Protein AF-A0A529N7K0-F1 (afdb_monomer_lite)

Foldseek 3Di:
DQLQVLLDDPGDPPVDCDPSSVVSCVVDQQLSSLVSSLVVVLVVLCPDPCCVPCVVVSNVVSVVSSVVSVVVSPPDPPDPDPDDD

Sequence (85 aa):
KYLQAACGVGVVQDGRIGPATLAAVRAKPAGVVIDTLCDARLAFLRRLPTWPTFGRGWSSRVVSVRIQAMMMAEPVFVQPVPTST

Secondary structure (DSSP, 8-state):
-HHHHHT-TTS--SS---HHHHHHHHTS-HHHHHHHHHHHHHHHHHTSTTHHHHHHHHHHHHHHHHHHHHHHHS----PPPP---

Structure (mmCIF, N/CA/C/O backbone):
data_AF-A0A529N7K0-F1
#
_entry.id   AF-A0A529N7K0-F1
#
loop_
_atom_site.group_PDB
_atom_site.id
_atom_site.type_symbol
_atom_site.label_atom_id
_atom_site.label_alt_id
_atom_site.label_comp_id
_atom_site.label_asym_id
_atom_site.label_entity_id
_atom_site.label_seq_id
_atom_site.pdbx_PDB_ins_code
_atom_site.Cartn_x
_atom_site.Cartn_y
_atom_site.Cartn_z
_atom_site.occupancy
_atom_site.B_iso_or_equiv
_atom_site.auth_seq_id
_atom_site.auth_comp_id
_atom_site.auth_asym_id
_atom_site.auth_atom_id
_atom_site.pdbx_PDB_model_num
ATOM 1 N N . LYS A 1 1 ? -3.537 -9.172 -4.652 1.00 87.94 1 LYS A N 1
ATOM 2 C CA . LYS A 1 1 ? -3.978 -8.381 -5.829 1.00 87.94 1 LYS A CA 1
ATOM 3 C C . LYS A 1 1 ? -3.551 -6.909 -5.780 1.00 87.94 1 LYS A C 1
ATOM 5 O O . LYS A 1 1 ? -3.280 -6.355 -6.830 1.00 87.94 1 LYS A O 1
ATOM 10 N N . TYR A 1 2 ? -3.402 -6.285 -4.603 1.00 91.00 2 TYR A N 1
ATOM 11 C CA . TYR A 1 2 ? -3.001 -4.871 -4.492 1.00 91.00 2 TYR A CA 1
ATOM 12 C C . TYR A 1 2 ? -1.689 -4.487 -5.204 1.00 91.00 2 TYR A C 1
ATOM 14 O O . TYR A 1 2 ? -1.622 -3.408 -5.774 1.00 91.00 2 TYR A O 1
ATOM 22 N N . LEU A 1 3 ? -0.677 -5.366 -5.240 1.00 92.62 3 LEU A N 1
ATOM 23 C CA . LEU A 1 3 ? 0.552 -5.113 -6.009 1.00 92.62 3 LEU A CA 1
ATOM 24 C C . LEU A 1 3 ? 0.266 -4.964 -7.512 1.00 92.62 3 LEU A C 1
ATOM 26 O O . LEU A 1 3 ? 0.664 -3.981 -8.118 1.00 92.62 3 LEU A O 1
ATOM 30 N N . GLN A 1 4 ? -0.483 -5.906 -8.091 1.00 94.44 4 GLN A N 1
ATOM 31 C CA . GLN A 1 4 ? -0.905 -5.852 -9.495 1.00 94.44 4 GLN A CA 1
ATOM 32 C C . GLN A 1 4 ? -1.784 -4.622 -9.766 1.00 94.44 4 GLN A C 1
ATOM 34 O O . GLN A 1 4 ? -1.620 -3.970 -10.789 1.00 94.44 4 GLN A O 1
ATOM 39 N N . ALA A 1 5 ? -2.651 -4.244 -8.820 1.00 92.00 5 ALA A N 1
ATOM 40 C CA . ALA A 1 5 ? -3.428 -3.009 -8.909 1.00 92.00 5 ALA A CA 1
ATOM 41 C C . ALA A 1 5 ? -2.534 -1.756 -8.951 1.00 92.00 5 ALA A C 1
ATOM 43 O O . ALA A 1 5 ? -2.776 -0.857 -9.754 1.00 92.00 5 ALA A O 1
ATOM 44 N N . ALA A 1 6 ? -1.463 -1.715 -8.149 1.00 92.06 6 ALA A N 1
ATOM 45 C CA . ALA A 1 6 ? -0.494 -0.617 -8.162 1.00 92.06 6 ALA A CA 1
ATOM 46 C C . ALA A 1 6 ? 0.270 -0.515 -9.499 1.00 92.06 6 ALA A C 1
ATOM 48 O O . ALA A 1 6 ? 0.733 0.565 -9.877 1.00 92.06 6 ALA A O 1
ATOM 49 N N . CYS A 1 7 ? 0.355 -1.603 -10.271 1.00 88.62 7 CYS A N 1
ATOM 50 C CA . CYS A 1 7 ? 0.952 -1.599 -11.606 1.00 88.62 7 CYS A CA 1
ATOM 51 C C . CYS A 1 7 ? 0.076 -0.919 -12.682 1.00 88.62 7 CYS A C 1
ATOM 53 O O . CYS A 1 7 ? 0.608 -0.512 -13.710 1.00 88.62 7 CYS A O 1
ATOM 55 N N . GLY A 1 8 ? -1.216 -0.674 -12.434 1.00 82.19 8 GLY A N 1
ATOM 56 C CA . GLY A 1 8 ? -2.097 0.105 -13.318 1.00 82.19 8 GLY A CA 1
ATOM 57 C C . GLY A 1 8 ? -3.071 -0.720 -14.171 1.00 82.19 8 GLY A C 1
ATOM 58 O O . GLY A 1 8 ? -3.161 -1.939 -14.051 1.00 82.19 8 GLY A O 1
ATOM 59 N N . VAL A 1 9 ? -3.825 -0.021 -15.028 1.00 73.94 9 VAL A N 1
ATOM 60 C CA . VAL A 1 9 ? -5.067 -0.499 -15.679 1.00 73.94 9 VAL A CA 1
ATOM 61 C C . VAL A 1 9 ? -4.863 -1.682 -16.645 1.00 73.94 9 VAL A C 1
ATOM 63 O O . VAL A 1 9 ? -5.802 -2.424 -16.901 1.00 73.94 9 VAL A O 1
ATOM 66 N N . GLY A 1 10 ? -3.641 -1.922 -17.128 1.00 78.75 10 GLY A N 1
ATOM 67 C CA . GLY A 1 10 ? -3.329 -3.034 -18.038 1.00 78.75 10 GLY A CA 1
ATOM 68 C C . GLY A 1 10 ? -2.875 -4.335 -17.365 1.00 78.75 10 GLY A C 1
ATOM 69 O O . GLY A 1 10 ? -2.627 -5.316 -18.061 1.00 78.75 10 GLY A O 1
ATOM 70 N N . VAL A 1 11 ? -2.726 -4.366 -16.035 1.00 87.69 11 VAL A N 1
ATOM 71 C CA . VAL A 1 11 ? -2.209 -5.549 -15.328 1.00 87.69 11 VAL A CA 1
ATOM 72 C C . VAL A 1 11 ? -3.351 -6.377 -14.757 1.00 87.69 11 VAL A C 1
ATOM 74 O O . VAL A 1 11 ? -4.121 -5.918 -13.913 1.00 87.69 11 VAL A O 1
ATOM 77 N N . VAL A 1 12 ? -3.429 -7.636 -15.189 1.00 92.50 12 VAL A N 1
ATOM 78 C CA . VAL A 1 12 ? -4.421 -8.590 -14.689 1.00 92.50 12 VAL A CA 1
ATOM 79 C C . VAL A 1 12 ? -4.204 -8.828 -13.192 1.00 92.50 12 VAL A C 1
ATOM 81 O O . VAL A 1 12 ? -3.127 -9.224 -12.750 1.00 92.50 12 VAL A O 1
ATOM 84 N N . GLN A 1 13 ? -5.253 -8.605 -12.400 1.00 94.25 13 GLN A N 1
ATOM 85 C CA . GLN A 1 13 ? -5.243 -8.805 -10.950 1.00 94.25 13 GLN A CA 1
ATOM 86 C C . GLN A 1 13 ? -5.696 -10.222 -10.574 1.00 94.25 13 GLN A C 1
ATOM 88 O O . GLN A 1 13 ? -6.707 -10.427 -9.890 1.00 94.25 13 GLN A O 1
ATOM 93 N N . ASP A 1 14 ? -4.959 -11.223 -11.034 1.00 94.31 14 ASP A N 1
ATOM 94 C CA . ASP A 1 14 ? -5.253 -12.637 -10.778 1.00 94.31 14 ASP A CA 1
ATOM 95 C C . ASP A 1 14 ? -4.665 -13.154 -9.451 1.00 94.31 14 ASP A C 1
ATOM 97 O O . ASP A 1 14 ? -5.052 -14.219 -8.977 1.00 94.31 14 ASP A O 1
ATOM 101 N N . GLY A 1 15 ? -3.784 -12.383 -8.805 1.00 93.75 15 GLY A N 1
ATOM 102 C CA . GLY A 1 15 ? -3.068 -12.776 -7.590 1.00 93.75 15 GLY A CA 1
ATOM 103 C C . GLY A 1 15 ? -1.832 -13.646 -7.831 1.00 93.75 15 GLY A C 1
ATOM 104 O O . GLY A 1 15 ? -1.158 -13.982 -6.858 1.00 93.75 15 GLY A O 1
ATOM 105 N N . ARG A 1 16 ? -1.506 -13.980 -9.084 1.00 94.44 16 ARG A N 1
ATOM 106 C CA . ARG A 1 16 ? -0.324 -14.761 -9.458 1.00 94.44 16 ARG A CA 1
ATOM 107 C C . ARG A 1 16 ? 0.821 -13.830 -9.842 1.00 94.44 16 ARG A C 1
ATOM 109 O O . ARG A 1 16 ? 0.748 -13.082 -10.812 1.00 94.44 16 ARG A O 1
ATOM 116 N N . ILE A 1 17 ? 1.920 -13.897 -9.098 1.00 94.25 17 ILE A N 1
ATOM 117 C CA . ILE A 1 17 ? 3.106 -13.083 -9.382 1.00 94.25 17 ILE A CA 1
ATOM 118 C C . ILE A 1 17 ? 3.962 -13.788 -10.440 1.00 94.25 17 ILE A C 1
ATOM 120 O O . ILE A 1 17 ? 4.900 -14.509 -10.121 1.00 94.25 17 ILE A O 1
ATOM 124 N N . GLY A 1 18 ? 3.588 -13.611 -11.707 1.00 93.81 18 GLY A N 1
ATOM 125 C CA . GLY A 1 18 ? 4.327 -14.125 -12.864 1.00 93.81 18 GLY A CA 1
ATOM 126 C C . GLY A 1 18 ? 5.226 -13.077 -13.539 1.00 93.81 18 GLY A C 1
ATOM 127 O O . GLY A 1 18 ? 5.236 -11.910 -13.129 1.00 93.81 18 GLY A O 1
ATOM 128 N N . PRO A 1 19 ? 5.929 -13.452 -14.628 1.00 94.44 19 PRO A N 1
ATOM 129 C CA . PRO A 1 19 ? 6.824 -12.557 -15.369 1.00 94.44 19 PRO A CA 1
ATOM 130 C C . PRO A 1 19 ? 6.171 -11.237 -15.794 1.00 94.44 19 PRO A C 1
ATOM 132 O O . PRO A 1 19 ? 6.783 -10.182 -15.665 1.00 94.44 19 PRO A O 1
ATOM 135 N N . ALA A 1 20 ? 4.900 -11.271 -16.210 1.00 91.88 20 ALA A N 1
ATOM 136 C CA . ALA A 1 20 ? 4.147 -10.073 -16.578 1.00 91.88 20 ALA A CA 1
ATOM 137 C C . ALA A 1 20 ? 3.973 -9.093 -15.402 1.00 91.88 20 ALA A C 1
ATOM 139 O O . ALA A 1 20 ? 4.127 -7.886 -15.572 1.00 91.88 20 ALA A O 1
ATOM 140 N N . THR A 1 21 ? 3.706 -9.602 -14.191 1.00 94.56 21 THR A N 1
ATOM 141 C CA . THR A 1 21 ? 3.604 -8.750 -12.994 1.00 94.56 21 THR A CA 1
ATOM 142 C C . THR A 1 21 ? 4.967 -8.154 -12.646 1.00 94.56 21 THR A C 1
ATOM 144 O O . THR A 1 21 ? 5.055 -6.964 -12.364 1.00 94.56 21 THR A O 1
ATOM 147 N N . LEU A 1 22 ? 6.042 -8.945 -12.718 1.00 94.25 22 LEU A N 1
ATOM 148 C CA . LEU A 1 22 ? 7.399 -8.458 -12.448 1.00 94.25 22 LEU A CA 1
ATOM 149 C C . LEU A 1 22 ? 7.838 -7.382 -13.448 1.00 94.25 22 LEU A C 1
ATOM 151 O O . LEU A 1 22 ? 8.405 -6.370 -13.039 1.00 94.25 22 LEU A O 1
ATOM 155 N N . ALA A 1 23 ? 7.545 -7.570 -14.737 1.00 93.56 23 ALA A N 1
ATOM 156 C CA . ALA A 1 23 ? 7.813 -6.574 -15.769 1.00 93.56 23 ALA A CA 1
ATOM 157 C C . ALA A 1 23 ? 7.055 -5.266 -15.491 1.00 93.56 23 ALA A C 1
ATOM 159 O O . ALA A 1 23 ? 7.653 -4.192 -15.509 1.00 93.56 23 ALA A O 1
ATOM 160 N N . ALA A 1 24 ? 5.767 -5.355 -15.149 1.00 93.62 24 ALA A N 1
ATOM 161 C CA . ALA A 1 24 ? 4.954 -4.180 -14.856 1.00 93.62 24 ALA A CA 1
ATOM 162 C C . ALA A 1 24 ? 5.390 -3.438 -13.580 1.00 93.62 24 ALA A C 1
ATOM 164 O O . ALA A 1 24 ? 5.340 -2.210 -13.544 1.00 93.62 24 ALA A O 1
ATOM 165 N N . VAL A 1 25 ? 5.852 -4.156 -12.548 1.00 93.94 25 VAL A N 1
ATOM 166 C CA . VAL A 1 25 ? 6.430 -3.539 -11.341 1.00 93.94 25 VAL A CA 1
ATOM 167 C C . VAL A 1 25 ? 7.729 -2.807 -11.679 1.00 93.94 25 VAL A C 1
ATOM 169 O O . VAL A 1 25 ? 7.900 -1.664 -11.267 1.00 93.94 25 VAL A O 1
ATOM 172 N N . ARG A 1 26 ? 8.628 -3.431 -12.454 1.00 92.44 26 ARG A N 1
ATOM 173 C CA . ARG A 1 26 ? 9.922 -2.835 -12.843 1.00 92.44 26 ARG A CA 1
ATOM 174 C C . ARG A 1 26 ? 9.781 -1.607 -13.740 1.00 92.44 26 ARG A C 1
ATOM 176 O O . ARG A 1 26 ? 10.653 -0.749 -13.723 1.00 92.44 26 ARG A O 1
ATOM 183 N N . ALA A 1 27 ? 8.695 -1.513 -14.502 1.00 92.94 27 ALA A N 1
ATOM 184 C CA . ALA A 1 27 ? 8.408 -0.365 -15.357 1.00 92.94 27 ALA A CA 1
ATOM 185 C C . ALA A 1 27 ? 7.952 0.888 -14.582 1.00 92.94 27 ALA A C 1
ATOM 187 O O . ALA A 1 27 ? 7.718 1.929 -15.195 1.00 92.94 27 ALA A O 1
ATOM 188 N N . LYS A 1 28 ? 7.793 0.809 -13.253 1.00 90.94 28 LYS A N 1
ATOM 189 C CA . LYS A 1 28 ? 7.363 1.932 -12.414 1.00 90.94 28 LYS A CA 1
ATOM 190 C C . LYS A 1 28 ? 8.452 2.374 -11.438 1.00 90.94 28 LYS A C 1
ATOM 192 O O . LYS A 1 28 ? 9.183 1.527 -10.926 1.00 90.94 28 LYS A O 1
ATOM 197 N N . PRO A 1 29 ? 8.508 3.674 -11.087 1.00 92.50 29 PRO A N 1
ATOM 198 C CA . PRO A 1 29 ? 9.336 4.131 -9.979 1.00 92.50 29 PRO A CA 1
ATOM 199 C C . PRO A 1 29 ? 8.956 3.396 -8.689 1.00 92.50 29 PRO A C 1
ATOM 201 O O . PRO A 1 29 ? 7.779 3.359 -8.315 1.00 92.50 29 PRO A O 1
ATOM 204 N N . ALA A 1 30 ? 9.950 2.836 -7.998 1.00 92.94 30 ALA A N 1
ATOM 205 C CA . ALA A 1 30 ? 9.731 2.032 -6.798 1.00 92.94 30 ALA A CA 1
ATOM 206 C C . ALA A 1 30 ? 8.937 2.798 -5.726 1.00 92.94 30 ALA A C 1
ATOM 208 O O . ALA A 1 30 ? 7.973 2.258 -5.185 1.00 92.94 30 ALA A O 1
ATOM 209 N N . GLY A 1 31 ? 9.261 4.078 -5.502 1.00 93.94 31 GLY A N 1
ATOM 210 C CA . GLY A 1 31 ? 8.539 4.933 -4.554 1.00 93.94 31 GLY A CA 1
ATOM 211 C C . GLY A 1 31 ? 7.038 5.040 -4.847 1.00 93.94 31 GLY A C 1
ATOM 212 O O . GLY A 1 31 ? 6.221 4.862 -3.949 1.00 93.94 31 GLY A O 1
ATOM 213 N N . VAL A 1 32 ? 6.653 5.191 -6.120 1.00 93.75 32 VAL A N 1
ATOM 214 C CA . VAL A 1 32 ? 5.237 5.256 -6.530 1.00 93.75 32 VAL A CA 1
ATOM 215 C C . VAL A 1 32 ? 4.509 3.947 -6.215 1.00 93.75 32 VAL A C 1
ATOM 217 O O . VAL A 1 32 ? 3.371 3.964 -5.740 1.00 93.75 32 VAL A O 1
ATOM 220 N N . VAL A 1 33 ? 5.154 2.802 -6.457 1.00 95.00 33 VAL A N 1
ATOM 221 C CA . VAL A 1 33 ? 4.580 1.483 -6.141 1.00 95.00 33 VAL A CA 1
ATOM 222 C C . VAL A 1 33 ? 4.424 1.308 -4.627 1.00 95.00 33 VAL A C 1
ATOM 224 O O . VAL A 1 33 ? 3.372 0.848 -4.176 1.00 95.00 33 VAL A O 1
ATOM 227 N N . ILE A 1 34 ? 5.436 1.702 -3.848 1.00 95.94 34 ILE A N 1
ATOM 228 C CA . ILE A 1 34 ? 5.437 1.633 -2.380 1.00 95.94 34 ILE A CA 1
ATOM 229 C C . ILE A 1 34 ? 4.306 2.481 -1.794 1.00 95.94 34 ILE A C 1
ATOM 231 O O . ILE A 1 34 ? 3.521 1.971 -0.985 1.00 95.94 34 ILE A O 1
ATOM 235 N N . ASP A 1 35 ? 4.192 3.741 -2.212 1.00 96.19 35 ASP A N 1
ATOM 236 C CA . ASP A 1 35 ? 3.164 4.656 -1.713 1.00 96.19 35 ASP A CA 1
ATOM 237 C C . ASP A 1 35 ? 1.765 4.141 -2.031 1.00 96.19 35 ASP A C 1
ATOM 239 O O . ASP A 1 35 ? 0.964 3.947 -1.110 1.00 96.19 35 ASP A O 1
ATOM 243 N N . THR A 1 36 ? 1.522 3.793 -3.300 1.00 95.75 36 THR A N 1
ATOM 244 C CA . THR A 1 36 ? 0.234 3.262 -3.770 1.00 95.75 36 THR A CA 1
ATOM 245 C C . THR A 1 36 ? -0.180 2.019 -2.980 1.00 95.75 36 THR A C 1
ATOM 247 O O . THR A 1 36 ? -1.335 1.886 -2.567 1.00 95.75 36 THR A O 1
ATOM 250 N N . LEU A 1 37 ? 0.759 1.098 -2.733 1.00 95.94 37 LEU A N 1
ATOM 251 C CA . LEU A 1 37 ? 0.481 -0.128 -1.990 1.00 95.94 37 LEU A CA 1
ATOM 252 C C . LEU A 1 37 ? 0.168 0.157 -0.515 1.00 95.94 37 LEU A C 1
ATOM 254 O O . LEU A 1 37 ? -0.764 -0.429 0.045 1.00 95.94 37 LEU A O 1
ATOM 258 N N . CYS A 1 38 ? 0.929 1.053 0.114 1.00 97.69 38 CYS A N 1
ATOM 259 C CA . CYS A 1 38 ? 0.720 1.438 1.506 1.00 97.69 38 CYS A CA 1
ATOM 260 C C . CYS A 1 38 ? -0.612 2.181 1.698 1.00 97.69 38 CYS A C 1
ATOM 262 O O . CYS A 1 38 ? -1.330 1.891 2.657 1.00 97.69 38 CYS A O 1
ATOM 264 N N . ASP A 1 39 ? -0.983 3.069 0.772 1.00 97.44 39 ASP A N 1
ATOM 265 C CA . ASP A 1 39 ? -2.264 3.783 0.805 1.00 97.44 39 ASP A CA 1
ATOM 266 C C . ASP A 1 39 ? -3.440 2.825 0.624 1.00 97.44 39 ASP A C 1
ATOM 268 O O . ASP A 1 39 ? -4.379 2.839 1.425 1.00 97.44 39 ASP A O 1
ATOM 272 N N . ALA A 1 40 ? -3.368 1.926 -0.363 1.00 96.44 40 ALA A N 1
ATOM 273 C CA . ALA A 1 40 ? -4.405 0.922 -0.581 1.00 96.44 40 ALA A CA 1
ATOM 274 C C . ALA A 1 40 ? -4.575 0.004 0.641 1.00 96.44 40 ALA A C 1
ATOM 276 O O . ALA A 1 40 ? -5.700 -0.298 1.051 1.00 96.44 40 ALA A O 1
ATOM 277 N N . ARG A 1 41 ? -3.463 -0.394 1.276 1.00 97.00 41 ARG A N 1
ATOM 278 C CA . ARG A 1 41 ? -3.481 -1.181 2.515 1.00 97.00 41 ARG A CA 1
ATOM 279 C C . ARG A 1 41 ? -4.161 -0.418 3.651 1.00 97.00 41 ARG A C 1
ATOM 281 O O . ARG A 1 41 ? -5.017 -0.986 4.327 1.00 97.00 41 ARG A O 1
ATOM 288 N N . LEU A 1 42 ? -3.811 0.849 3.865 1.00 97.81 42 LEU A N 1
ATOM 289 C CA . LEU A 1 42 ? -4.407 1.664 4.925 1.00 97.81 42 LEU A CA 1
ATOM 290 C C . LEU A 1 42 ? -5.899 1.924 4.676 1.00 97.81 42 LEU A C 1
ATOM 292 O O . LEU A 1 42 ? -6.698 1.842 5.608 1.00 97.81 42 LEU A O 1
ATOM 296 N N . ALA A 1 43 ? -6.285 2.177 3.425 1.00 97.62 43 ALA A N 1
ATOM 297 C CA . ALA A 1 43 ? 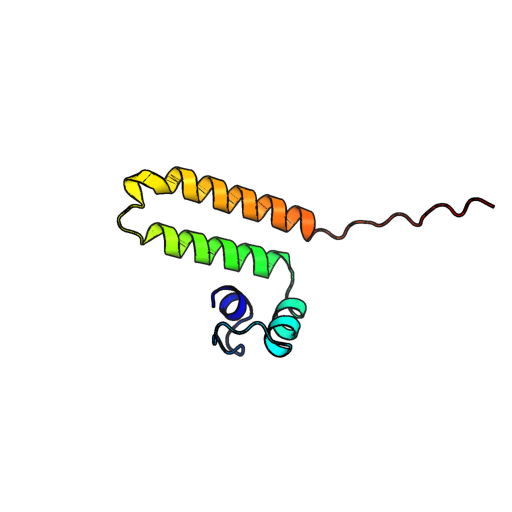-7.676 2.360 3.027 1.00 97.62 43 ALA A CA 1
ATOM 298 C C . ALA A 1 43 ? -8.519 1.100 3.277 1.00 97.62 43 ALA A C 1
ATOM 300 O O . ALA A 1 43 ? -9.643 1.210 3.763 1.00 97.62 43 ALA A O 1
ATOM 301 N N . PHE A 1 44 ? -7.975 -0.089 3.000 1.00 96.81 44 PHE A N 1
ATOM 302 C CA . PHE A 1 44 ? -8.624 -1.356 3.338 1.00 96.81 44 PHE A CA 1
ATOM 303 C C . PHE A 1 44 ? -8.791 -1.516 4.854 1.00 96.81 44 PHE A C 1
ATOM 305 O O . PHE A 1 44 ? -9.895 -1.777 5.327 1.00 96.81 44 PHE A O 1
ATOM 312 N N . LEU A 1 45 ? -7.719 -1.295 5.623 1.00 97.75 45 LEU A N 1
ATOM 313 C CA . LEU A 1 45 ? -7.741 -1.443 7.081 1.00 97.75 45 LEU A CA 1
ATOM 314 C C . LEU A 1 45 ? -8.758 -0.500 7.743 1.00 97.75 45 LEU A C 1
ATOM 316 O O . LEU A 1 45 ? -9.457 -0.918 8.663 1.00 97.75 45 LEU A O 1
ATOM 320 N N . ARG A 1 46 ? -8.893 0.735 7.241 1.00 98.00 46 ARG A N 1
ATOM 321 C CA . ARG A 1 46 ? -9.872 1.729 7.719 1.00 98.00 46 ARG A CA 1
ATOM 322 C C . ARG A 1 46 ? -11.332 1.300 7.570 1.00 98.00 46 ARG A C 1
ATOM 324 O O . ARG A 1 46 ? -12.176 1.820 8.288 1.00 98.00 46 ARG A O 1
ATOM 331 N N . ARG A 1 47 ? -11.636 0.376 6.654 1.00 98.00 47 ARG A N 1
ATOM 332 C CA . ARG A 1 47 ? -13.001 -0.129 6.419 1.00 98.00 47 ARG A CA 1
ATOM 333 C C . ARG A 1 47 ? -13.368 -1.312 7.316 1.00 98.00 47 ARG A C 1
ATOM 335 O O . ARG A 1 47 ? -14.508 -1.760 7.278 1.00 98.00 47 ARG A O 1
ATOM 342 N N . LEU A 1 48 ? -12.421 -1.844 8.090 1.00 98.06 48 LEU A N 1
ATOM 343 C CA . LEU A 1 48 ? -12.683 -2.985 8.963 1.00 98.06 48 LEU A CA 1
ATOM 344 C C . LEU A 1 48 ? -13.485 -2.550 10.203 1.00 98.06 48 LEU A C 1
ATOM 346 O O . LEU A 1 48 ? -13.141 -1.533 10.808 1.00 98.06 48 LEU A O 1
ATOM 350 N N . PRO A 1 49 ? -14.477 -3.341 10.662 1.00 98.19 49 PRO A N 1
ATOM 351 C CA . PRO A 1 49 ? -15.260 -3.028 11.866 1.00 98.19 49 PRO A CA 1
ATOM 352 C C . PRO A 1 49 ? -14.414 -2.851 13.133 1.00 98.19 49 PRO A C 1
ATOM 354 O O . PRO A 1 49 ? -14.790 -2.133 14.051 1.00 98.19 49 PRO A O 1
ATOM 357 N N . THR A 1 50 ? -13.242 -3.483 13.178 1.00 98.12 50 THR A N 1
ATOM 358 C CA . THR A 1 50 ? -12.307 -3.441 14.308 1.00 98.12 50 THR A CA 1
ATOM 359 C C . THR A 1 50 ? -11.334 -2.257 14.254 1.00 98.12 50 THR A C 1
ATOM 361 O O . THR A 1 50 ? -10.440 -2.145 15.098 1.00 98.12 50 THR A O 1
ATOM 364 N N . TRP A 1 51 ? -11.461 -1.373 13.259 1.00 98.06 51 TRP A N 1
ATOM 365 C CA . TRP A 1 51 ? -10.635 -0.173 13.137 1.00 98.06 51 TRP A CA 1
ATOM 366 C C . TRP 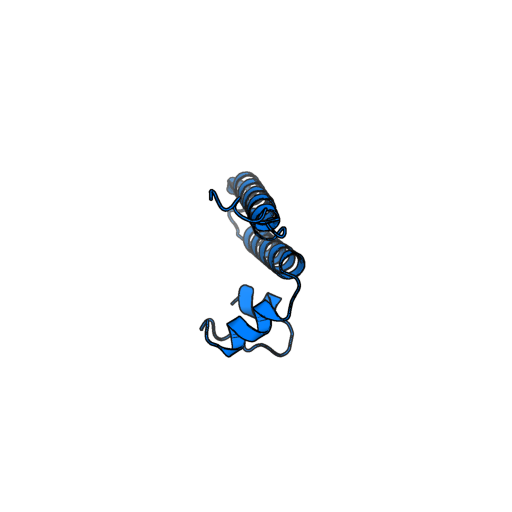A 1 51 ? -10.630 0.714 14.398 1.00 98.06 51 TRP A C 1
ATOM 368 O O . TRP A 1 51 ? -9.540 1.159 14.765 1.00 98.06 51 TRP A O 1
ATOM 378 N N . PRO A 1 52 ? -11.754 0.940 15.114 1.00 98.25 52 PRO A N 1
ATOM 379 C CA . PRO A 1 52 ? -11.744 1.750 16.335 1.00 98.25 52 PRO A CA 1
ATOM 380 C C . PRO A 1 52 ? -10.788 1.216 17.411 1.00 98.25 52 PRO A C 1
ATOM 382 O O . PRO A 1 52 ? -10.175 1.998 18.132 1.00 98.25 52 PRO A O 1
ATOM 385 N N . THR A 1 53 ? -10.610 -0.105 17.48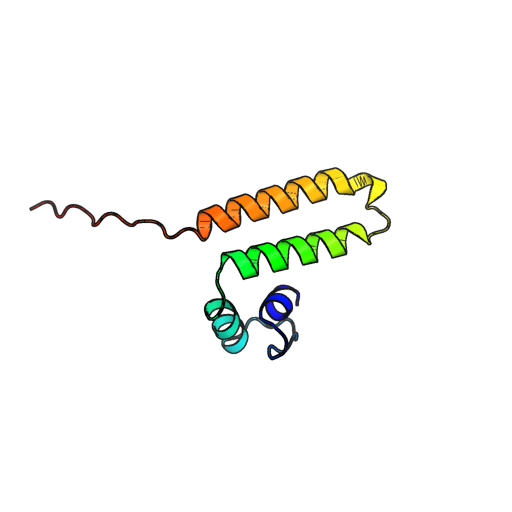2 1.00 98.38 53 THR A N 1
ATOM 386 C CA . THR A 1 53 ? -9.745 -0.761 18.472 1.00 98.38 53 THR A CA 1
ATOM 387 C C . THR A 1 53 ? -8.282 -0.805 18.024 1.00 98.38 53 THR A C 1
ATOM 389 O O . THR A 1 53 ? -7.385 -0.502 18.807 1.00 98.38 53 THR A O 1
ATOM 392 N N . PHE A 1 54 ? -8.011 -1.167 16.763 1.00 98.25 54 PHE A N 1
ATOM 393 C CA . PHE A 1 54 ? -6.642 -1.469 16.301 1.00 98.25 54 PHE A CA 1
ATOM 394 C C . PHE A 1 54 ? -6.048 -0.451 15.320 1.00 98.25 54 PHE A C 1
ATOM 396 O O . PHE A 1 54 ? -4.850 -0.505 15.019 1.00 98.25 54 PHE A O 1
ATOM 403 N N . GLY A 1 55 ? -6.843 0.498 14.827 1.00 98.19 55 GLY A N 1
ATOM 404 C CA . GLY A 1 55 ? -6.488 1.376 13.711 1.00 98.19 55 GLY A CA 1
ATOM 405 C C . GLY A 1 55 ? -5.248 2.231 13.952 1.00 98.19 55 GLY A C 1
ATOM 406 O O . GLY A 1 55 ? -4.437 2.415 13.042 1.00 98.19 55 GLY A O 1
ATOM 407 N N . ARG A 1 56 ? -5.024 2.682 15.193 1.00 98.38 56 ARG A N 1
ATOM 408 C CA . ARG A 1 56 ? -3.801 3.411 15.574 1.00 98.38 56 ARG A CA 1
ATOM 409 C C . ARG A 1 56 ? -2.553 2.543 15.389 1.00 98.38 56 ARG A C 1
ATOM 411 O O . ARG A 1 56 ? -1.596 2.961 14.739 1.00 98.38 56 ARG A O 1
ATOM 418 N N . GLY A 1 57 ? -2.587 1.316 15.909 1.00 98.38 57 GLY A N 1
ATOM 419 C CA . GLY A 1 57 ? -1.477 0.371 15.802 1.00 98.38 57 GLY A CA 1
ATOM 420 C C . GLY A 1 57 ? -1.241 -0.101 14.368 1.00 98.38 57 GLY A C 1
ATOM 421 O O . GLY A 1 57 ? -0.101 -0.321 13.964 1.00 98.38 57 GLY A O 1
ATOM 422 N N . TRP A 1 58 ? -2.294 -0.260 13.574 1.00 98.50 58 TRP A N 1
ATOM 423 C CA . TRP A 1 58 ? -2.154 -0.591 12.159 1.00 98.50 58 TRP A CA 1
ATOM 424 C C . TRP A 1 58 ? -1.590 0.572 11.339 1.00 98.50 58 TRP A C 1
ATOM 426 O O . TRP A 1 58 ? -0.685 0.348 10.540 1.00 98.50 58 TRP A O 1
ATOM 436 N N . SER A 1 59 ? -2.049 1.804 11.578 1.00 98.31 59 SER A N 1
ATOM 437 C CA . SER A 1 59 ? -1.541 3.002 10.891 1.00 98.31 59 SER A CA 1
ATOM 438 C C . SER A 1 59 ? -0.040 3.181 11.113 1.00 98.31 59 SER A C 1
ATOM 440 O O . SER A 1 59 ? 0.706 3.342 10.152 1.00 98.31 59 SER A O 1
ATOM 442 N N . SER A 1 60 ? 0.412 3.074 12.368 1.00 98.56 60 SER A N 1
ATOM 443 C CA . SER A 1 60 ? 1.834 3.176 12.716 1.00 98.56 60 SER A CA 1
ATOM 444 C C . SER A 1 60 ? 2.682 2.120 11.993 1.00 98.56 60 SER A C 1
ATOM 446 O O . SER A 1 60 ? 3.720 2.448 11.420 1.00 98.56 60 SER A O 1
ATOM 448 N N . ARG A 1 61 ? 2.205 0.868 11.921 1.00 98.50 61 ARG A N 1
ATOM 449 C CA . ARG A 1 61 ? 2.908 -0.200 11.191 1.00 98.50 61 ARG A CA 1
ATOM 450 C C . ARG A 1 61 ? 2.967 0.050 9.685 1.00 98.50 61 ARG A C 1
ATOM 452 O O . ARG A 1 61 ? 4.000 -0.215 9.083 1.00 98.50 61 ARG A O 1
ATOM 459 N N . VAL A 1 62 ? 1.901 0.566 9.066 1.00 98.25 62 VAL A N 1
ATOM 460 C CA . VAL A 1 62 ? 1.925 0.900 7.628 1.00 98.25 62 VAL A CA 1
ATOM 461 C C . VAL A 1 62 ? 2.913 2.034 7.346 1.00 98.25 62 VAL A C 1
ATOM 463 O O . VAL A 1 62 ? 3.667 1.940 6.382 1.00 98.25 62 VAL A O 1
ATOM 466 N N . VAL A 1 63 ? 2.966 3.059 8.203 1.00 98.25 63 VAL A N 1
ATOM 467 C CA . VAL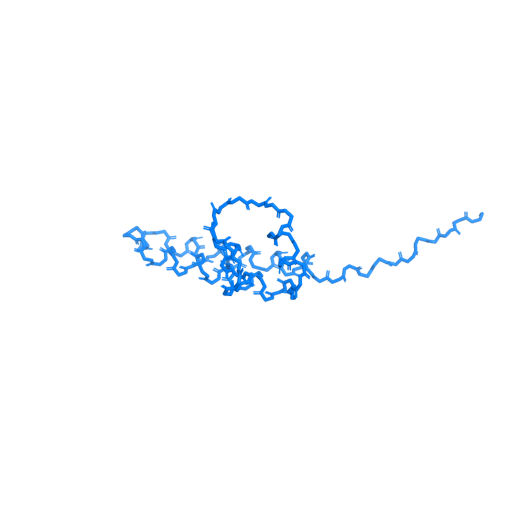 A 1 63 ? 3.950 4.149 8.081 1.00 98.25 63 VAL A CA 1
ATOM 468 C C . VAL A 1 63 ? 5.377 3.622 8.228 1.00 98.25 63 VAL A C 1
ATOM 470 O O . VAL A 1 63 ? 6.226 3.938 7.400 1.00 98.25 63 VAL A O 1
ATOM 473 N N . SER A 1 64 ? 5.637 2.770 9.223 1.00 98.12 64 SER A N 1
ATOM 474 C CA . SER A 1 64 ? 6.952 2.141 9.403 1.00 98.12 64 SER A CA 1
ATOM 475 C C . SER A 1 64 ? 7.376 1.344 8.164 1.00 98.12 64 SER A C 1
ATOM 477 O O . SER A 1 64 ? 8.488 1.531 7.675 1.00 98.12 64 SER A O 1
ATOM 479 N N . VAL A 1 65 ? 6.477 0.531 7.596 1.00 98.00 65 VAL A N 1
ATOM 480 C CA . VAL A 1 65 ? 6.745 -0.217 6.356 1.00 98.00 65 VAL A CA 1
ATOM 481 C C . VAL A 1 65 ? 7.042 0.718 5.187 1.00 98.00 65 VAL A C 1
ATOM 483 O O . VAL A 1 65 ? 7.984 0.456 4.446 1.00 98.00 65 VAL A O 1
ATOM 486 N N . ARG A 1 66 ? 6.281 1.809 5.027 1.00 97.88 66 ARG A N 1
ATOM 487 C CA . ARG A 1 66 ? 6.530 2.800 3.971 1.00 97.88 66 ARG A CA 1
ATOM 488 C C . ARG A 1 66 ? 7.938 3.377 4.082 1.00 97.88 66 ARG A C 1
ATOM 490 O O . ARG A 1 66 ? 8.664 3.361 3.099 1.00 97.88 66 ARG A O 1
ATOM 497 N N . ILE A 1 67 ? 8.331 3.830 5.273 1.00 97.12 67 ILE A N 1
AT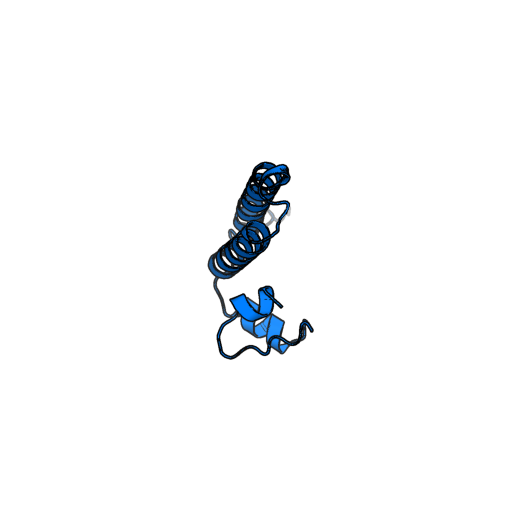OM 498 C CA . ILE A 1 67 ? 9.659 4.414 5.516 1.00 97.12 67 ILE A CA 1
ATOM 499 C C . ILE A 1 67 ? 10.761 3.402 5.187 1.00 97.12 67 ILE A C 1
ATOM 501 O O . ILE A 1 67 ? 11.665 3.713 4.420 1.00 97.12 67 ILE A O 1
ATOM 505 N N . GLN A 1 68 ? 10.664 2.179 5.717 1.00 97.25 68 GLN A N 1
ATOM 506 C CA . GLN A 1 68 ? 11.665 1.138 5.469 1.00 97.25 68 GLN A CA 1
ATOM 507 C C . GLN A 1 68 ? 11.760 0.777 3.983 1.00 97.25 68 GLN A C 1
ATOM 509 O O . GLN A 1 68 ? 12.854 0.677 3.441 1.00 97.25 68 GLN A O 1
ATOM 514 N N . ALA A 1 69 ? 10.624 0.635 3.298 1.00 95.62 69 ALA A N 1
ATOM 515 C CA . ALA A 1 69 ? 10.614 0.316 1.877 1.00 95.62 69 ALA A CA 1
ATOM 516 C C . ALA A 1 69 ? 11.219 1.444 1.027 1.00 95.62 69 ALA A C 1
ATOM 518 O O . ALA A 1 69 ? 11.929 1.156 0.069 1.00 95.62 69 ALA A O 1
ATOM 519 N N . MET A 1 70 ? 10.974 2.710 1.384 1.00 95.50 70 MET A N 1
ATOM 520 C CA . MET A 1 70 ? 11.590 3.858 0.709 1.00 95.50 70 MET A CA 1
ATOM 521 C C . MET A 1 70 ? 13.111 3.869 0.893 1.00 95.50 70 MET A C 1
ATOM 523 O O . MET A 1 70 ? 13.825 4.025 -0.090 1.00 95.50 70 MET A O 1
ATOM 527 N N . MET A 1 71 ? 13.608 3.601 2.105 1.00 93.69 71 MET A N 1
ATOM 528 C CA . MET A 1 71 ? 15.051 3.476 2.371 1.00 93.69 71 MET A CA 1
ATOM 529 C C . MET A 1 71 ? 15.702 2.351 1.553 1.00 93.69 71 MET A C 1
ATOM 531 O O . MET A 1 71 ? 16.831 2.484 1.104 1.00 93.69 71 MET A O 1
ATOM 535 N N . MET A 1 72 ? 14.990 1.240 1.335 1.00 91.62 72 MET A N 1
ATOM 536 C CA . MET A 1 72 ? 15.471 0.137 0.489 1.00 91.62 72 MET A CA 1
ATOM 537 C C . MET A 1 72 ? 15.403 0.458 -1.011 1.00 91.62 72 MET A C 1
ATOM 539 O O . MET A 1 72 ? 16.098 -0.174 -1.803 1.00 91.62 72 MET A O 1
ATOM 543 N N . ALA A 1 73 ? 14.516 1.374 -1.407 1.00 89.62 73 ALA A N 1
ATOM 544 C CA . ALA A 1 73 ? 14.302 1.775 -2.792 1.00 89.62 73 ALA A CA 1
ATOM 545 C C . ALA A 1 73 ? 15.212 2.926 -3.234 1.00 89.62 73 ALA A C 1
ATOM 547 O O . ALA A 1 73 ? 15.384 3.121 -4.440 1.00 89.62 73 ALA A O 1
ATOM 548 N N . GLU A 1 74 ? 15.782 3.681 -2.292 1.00 78.44 74 GLU A N 1
ATOM 549 C CA . GLU A 1 74 ? 16.864 4.609 -2.598 1.00 78.44 74 GLU A CA 1
ATOM 550 C C . GLU A 1 74 ? 18.026 3.839 -3.238 1.00 78.44 74 GLU A C 1
ATOM 552 O O . GLU A 1 74 ? 18.384 2.748 -2.780 1.00 78.44 74 GLU A O 1
ATOM 557 N N . PRO A 1 75 ? 18.618 4.366 -4.324 1.00 62.59 75 PRO A N 1
ATOM 558 C CA . PRO A 1 75 ? 19.774 3.733 -4.923 1.00 62.59 75 PRO A CA 1
ATOM 559 C C . PRO A 1 75 ? 20.897 3.713 -3.888 1.00 62.59 75 PRO A C 1
ATOM 561 O O . PRO A 1 75 ? 21.439 4.752 -3.512 1.00 62.59 75 PRO A O 1
ATOM 564 N N . VAL A 1 76 ? 21.258 2.513 -3.434 1.00 51.62 76 VAL A N 1
ATOM 565 C CA . VAL A 1 76 ? 22.502 2.296 -2.702 1.00 51.62 76 VAL A CA 1
ATOM 566 C C . VAL A 1 76 ? 23.622 2.752 -3.630 1.00 51.62 76 VAL A C 1
ATOM 568 O O . VAL A 1 76 ? 23.895 2.106 -4.643 1.00 51.62 76 VAL A O 1
ATOM 571 N N . PHE A 1 77 ? 24.262 3.878 -3.313 1.00 53.84 77 PHE A N 1
ATOM 572 C CA . 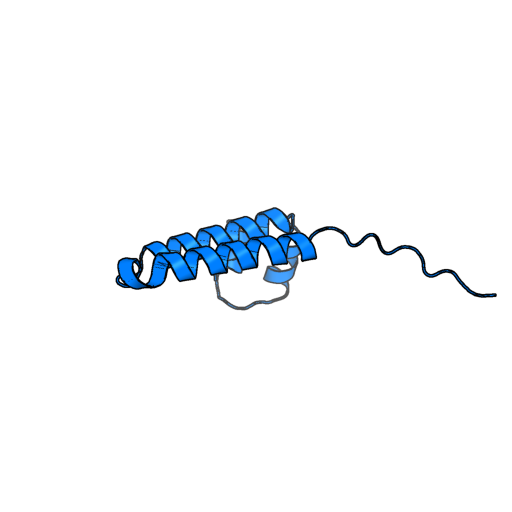PHE A 1 77 ? 25.544 4.231 -3.908 1.00 53.84 77 PHE A CA 1
ATOM 573 C C . PHE A 1 77 ? 26.553 3.173 -3.461 1.00 53.84 77 PHE A C 1
ATOM 575 O O . PHE A 1 77 ? 27.166 3.279 -2.399 1.00 53.84 77 PHE A O 1
ATOM 582 N N . VAL A 1 78 ? 26.688 2.109 -4.253 1.00 57.44 78 VAL A N 1
ATOM 583 C CA . VAL A 1 78 ? 27.755 1.129 -4.083 1.00 57.44 78 VAL A CA 1
ATOM 584 C C . VAL A 1 78 ? 29.048 1.847 -4.452 1.00 57.44 78 VAL A C 1
ATOM 586 O O . VAL A 1 78 ? 29.338 2.058 -5.628 1.00 57.44 78 VAL A O 1
ATOM 589 N N . GLN A 1 79 ? 29.799 2.283 -3.442 1.00 53.69 79 GLN A N 1
ATOM 590 C CA . GLN A 1 79 ? 31.171 2.737 -3.644 1.00 53.69 79 GLN A CA 1
ATOM 591 C C . GLN A 1 79 ? 31.953 1.569 -4.267 1.00 53.69 79 GLN A C 1
ATOM 593 O O . GLN A 1 79 ? 31.812 0.439 -3.783 1.00 53.69 79 GLN A O 1
ATOM 598 N N . PRO A 1 80 ? 32.732 1.787 -5.342 1.00 61.62 80 PRO A N 1
ATOM 599 C CA . PRO A 1 80 ? 33.538 0.719 -5.914 1.00 61.62 80 PRO A CA 1
ATOM 600 C C . PRO A 1 80 ? 34.467 0.173 -4.828 1.00 61.62 80 PRO A C 1
ATOM 602 O O . PRO A 1 80 ? 35.142 0.935 -4.137 1.00 61.62 80 PRO A O 1
ATOM 605 N N . VAL A 1 81 ? 34.459 -1.153 -4.657 1.00 72.69 81 VAL A N 1
ATOM 606 C CA . VAL A 1 81 ? 35.368 -1.848 -3.740 1.00 72.69 81 VAL A CA 1
ATOM 607 C C . VAL A 1 81 ? 36.802 -1.406 -4.071 1.00 72.69 81 VAL A C 1
ATOM 609 O O . VAL A 1 81 ? 37.200 -1.511 -5.236 1.00 72.69 81 VAL A O 1
ATOM 612 N N . PRO A 1 82 ? 37.584 -0.884 -3.106 1.00 67.62 82 PRO A N 1
ATOM 613 C CA . PRO A 1 82 ? 38.985 -0.597 -3.356 1.00 67.62 82 PRO A CA 1
ATOM 614 C C . PRO A 1 82 ? 39.678 -1.926 -3.648 1.00 67.62 82 PRO A C 1
ATOM 616 O O . PRO A 1 82 ? 39.666 -2.850 -2.835 1.00 67.62 82 PRO A O 1
ATOM 619 N N . THR A 1 83 ? 40.231 -2.040 -4.851 1.00 69.06 83 THR A N 1
ATOM 620 C CA . THR A 1 83 ? 41.050 -3.188 -5.232 1.00 69.06 83 THR A CA 1
ATOM 621 C C . THR A 1 83 ? 42.364 -3.063 -4.468 1.00 69.06 83 THR A C 1
ATOM 623 O O . THR A 1 83 ? 43.159 -2.174 -4.764 1.00 69.06 83 THR A O 1
ATOM 626 N N . SER A 1 84 ? 42.570 -3.890 -3.441 1.00 59.69 84 SER A N 1
ATOM 627 C CA . SER A 1 84 ? 43.901 -4.062 -2.856 1.00 59.69 84 SER A CA 1
ATOM 628 C C . SER A 1 84 ? 44.780 -4.785 -3.875 1.00 59.69 84 SER A C 1
ATOM 630 O O . SER A 1 84 ? 44.516 -5.944 -4.194 1.00 59.69 84 SER A O 1
ATOM 632 N N . THR A 1 85 ? 45.767 -4.059 -4.400 1.00 60.53 85 THR A N 1
ATOM 633 C CA . THR A 1 85 ? 46.949 -4.594 -5.092 1.00 60.53 85 THR A CA 1
ATOM 634 C C . THR A 1 85 ? 47.861 -5.305 -4.103 1.00 60.53 85 THR A C 1
ATOM 636 O O . THR A 1 85 ? 47.995 -4.790 -2.968 1.00 60.53 85 THR A O 1
#

Radius of gyration: 17.08 Å; chains: 1; bounding box: 62×20×36 Å

pLDDT: mean 90.04, std 12.29, range [51.62, 98.56]